Protein AF-A0A6G3Z5N0-F1 (afdb_monomer_lite)

Sequence (101 aa):
MNDKPLSAQKSGATPLRFPQQGNAHQDNKIWIWTAVNHFTPGILGWVVGDHRADTFKPLWAMVSLWQCFFYVTDGFKVYPQFIPDGDQIVCKTPLIAHDGW

Foldseek 3Di:
DDDDDDDDDDDDDDDPPDPPPPPDPPPVDKDKDFDDDPVDDDTPDIFIDDPDLVRCVVVLVVVVVVVDQADEDCPDPNVPVRGDPPRYDHDNPPPDPPPDD

pLDDT: mean 77.5, std 20.55, range [38.25, 97.06]

Structure (mmCIF, N/CA/C/O backbone):
data_AF-A0A6G3Z5N0-F1
#
_entry.id   AF-A0A6G3Z5N0-F1
#
loop_
_atom_site.group_PDB
_atom_site.id
_atom_site.type_symbol
_atom_site.label_atom_id
_atom_site.label_alt_id
_atom_site.label_comp_id
_atom_site.label_asym_id
_atom_site.label_entity_id
_atom_site.label_seq_id
_atom_site.pdbx_PDB_ins_code
_atom_site.Cartn_x
_atom_site.Cartn_y
_atom_site.Cartn_z
_atom_site.occupancy
_atom_site.B_iso_or_equiv
_atom_site.auth_seq_id
_atom_site.auth_comp_id
_atom_site.auth_asym_id
_atom_site.auth_atom_id
_atom_site.pdbx_PDB_model_num
ATOM 1 N N . MET A 1 1 ? 41.657 21.755 -70.218 1.00 44.09 1 MET A N 1
ATOM 2 C CA . MET A 1 1 ? 41.644 20.431 -69.565 1.00 44.09 1 MET A CA 1
ATOM 3 C C . MET A 1 1 ? 40.770 20.569 -68.335 1.00 44.09 1 MET A C 1
ATOM 5 O O . MET A 1 1 ? 41.152 21.256 -67.399 1.00 44.09 1 MET A O 1
ATOM 9 N N . ASN A 1 2 ? 39.532 20.090 -68.452 1.00 39.56 2 ASN A N 1
ATOM 10 C CA . ASN A 1 2 ? 38.494 20.172 -67.431 1.00 39.56 2 ASN A CA 1
ATOM 11 C C . ASN A 1 2 ? 38.480 18.846 -66.681 1.00 39.56 2 ASN A C 1
ATOM 13 O O . ASN A 1 2 ? 38.019 17.876 -67.264 1.00 39.56 2 ASN A O 1
ATOM 17 N N . ASP A 1 3 ? 38.888 18.826 -65.416 1.00 49.03 3 ASP A N 1
ATOM 18 C CA . ASP A 1 3 ? 38.660 17.674 -64.542 1.00 49.03 3 ASP A CA 1
ATOM 19 C C . ASP A 1 3 ? 38.091 18.161 -63.209 1.00 49.03 3 ASP A C 1
ATOM 21 O O . ASP A 1 3 ? 38.796 18.459 -62.246 1.00 49.03 3 ASP A O 1
ATOM 25 N N . LYS A 1 4 ? 36.763 18.286 -63.181 1.00 54.25 4 LYS A N 1
ATOM 26 C CA . LYS A 1 4 ? 35.973 18.385 -61.954 1.00 54.25 4 LYS A CA 1
ATOM 27 C C . LYS A 1 4 ? 35.600 16.951 -61.569 1.00 54.25 4 LYS A C 1
ATOM 29 O O . LYS A 1 4 ? 34.877 16.324 -62.343 1.00 54.25 4 LYS A O 1
ATOM 34 N N . PRO A 1 5 ? 36.042 16.399 -60.428 1.00 49.03 5 PRO A N 1
ATOM 35 C CA . PRO A 1 5 ? 35.579 15.080 -60.039 1.00 49.03 5 PRO A CA 1
ATOM 36 C C . PRO A 1 5 ? 34.104 15.140 -59.622 1.00 49.03 5 PRO A C 1
ATOM 38 O O . PRO A 1 5 ? 33.661 16.014 -58.873 1.00 49.03 5 PRO A O 1
ATOM 41 N N . LEU A 1 6 ? 33.359 14.201 -60.198 1.00 46.19 6 LEU A N 1
ATOM 42 C CA . LEU A 1 6 ? 31.930 13.964 -60.061 1.00 46.19 6 LEU A CA 1
ATOM 43 C C . LEU A 1 6 ? 31.553 13.725 -58.589 1.00 46.19 6 LEU A C 1
ATOM 45 O O . LEU A 1 6 ? 32.161 12.913 -57.896 1.00 46.19 6 LEU A O 1
ATOM 49 N N . SER A 1 7 ? 30.506 14.404 -58.128 1.00 46.28 7 SER A N 1
ATOM 50 C CA . SER A 1 7 ? 29.842 14.136 -56.855 1.00 46.28 7 SER A CA 1
ATOM 51 C C . SER A 1 7 ? 29.236 12.728 -56.845 1.00 46.28 7 SER A C 1
ATOM 53 O O . SER A 1 7 ? 28.320 12.450 -57.621 1.00 46.28 7 SER A O 1
ATOM 55 N N . ALA A 1 8 ? 29.688 11.862 -55.940 1.00 47.88 8 ALA A N 1
ATOM 56 C CA . ALA A 1 8 ? 29.023 10.595 -55.652 1.00 47.88 8 ALA A CA 1
ATOM 57 C C . ALA A 1 8 ? 27.933 10.815 -54.592 1.00 47.88 8 ALA A C 1
ATOM 59 O O . ALA A 1 8 ? 28.220 11.096 -53.428 1.00 47.88 8 ALA A O 1
ATOM 60 N N . GLN A 1 9 ? 26.668 10.698 -54.998 1.00 41.25 9 GLN A N 1
ATOM 61 C CA . GLN A 1 9 ? 25.514 10.774 -54.109 1.00 41.25 9 GLN A CA 1
ATOM 62 C C . GLN A 1 9 ? 24.967 9.363 -53.817 1.00 41.25 9 GLN A C 1
ATOM 64 O O . GLN A 1 9 ? 24.364 8.742 -54.681 1.00 41.25 9 GLN A O 1
ATOM 69 N N . LYS A 1 10 ? 25.163 8.945 -52.555 1.00 48.75 10 LYS A N 1
ATOM 70 C CA . LYS A 1 10 ? 24.360 8.058 -51.677 1.00 48.75 10 LYS A CA 1
ATOM 71 C C . LYS A 1 10 ? 24.061 6.603 -52.097 1.00 48.75 10 LYS A C 1
ATOM 73 O O . LYS A 1 10 ? 23.212 6.355 -52.942 1.00 48.75 10 LYS A O 1
ATOM 78 N N . SER A 1 11 ? 24.531 5.655 -51.276 1.00 45.31 11 SER A N 1
ATOM 79 C CA . SER A 1 11 ? 23.715 4.498 -50.865 1.00 45.31 11 SER A CA 1
ATOM 80 C C . SER A 1 11 ? 23.439 4.593 -49.364 1.00 45.31 11 SER A C 1
ATOM 82 O O . SER A 1 11 ? 24.358 4.550 -48.545 1.00 45.31 11 SER A O 1
ATOM 84 N N . GLY A 1 12 ? 22.169 4.776 -49.009 1.00 56.16 12 GLY A N 1
ATOM 85 C CA . GLY A 1 12 ? 21.711 4.734 -47.630 1.00 56.16 12 GLY A CA 1
ATOM 86 C C . GLY A 1 12 ? 21.697 3.302 -47.109 1.00 56.16 12 GLY A C 1
ATOM 87 O O . GLY A 1 12 ? 21.045 2.438 -47.684 1.00 56.16 12 GLY A O 1
ATOM 88 N N . ALA A 1 13 ? 22.378 3.083 -45.994 1.00 48.84 13 ALA A N 1
ATOM 89 C CA . ALA A 1 13 ? 22.060 2.025 -45.051 1.00 48.84 13 ALA A CA 1
ATOM 90 C C . ALA A 1 13 ? 22.452 2.543 -43.666 1.00 48.84 13 ALA A C 1
ATOM 92 O O . ALA A 1 13 ? 23.592 2.407 -43.230 1.00 48.84 13 ALA A O 1
ATOM 93 N N . THR A 1 14 ? 21.518 3.208 -42.987 1.00 53.47 14 THR A N 1
ATOM 94 C CA . THR A 1 14 ? 21.632 3.379 -41.538 1.00 53.47 14 THR A CA 1
ATOM 95 C C . THR A 1 14 ? 21.495 1.976 -40.949 1.00 53.47 14 THR A C 1
ATOM 97 O O . THR A 1 14 ? 20.460 1.348 -41.187 1.00 53.47 14 THR A O 1
ATOM 100 N N . PRO A 1 15 ? 22.487 1.433 -40.224 1.00 47.50 15 PRO A N 1
ATOM 101 C CA . PRO A 1 15 ? 22.291 0.163 -39.546 1.00 47.50 15 PRO A CA 1
ATOM 102 C C . PRO A 1 15 ? 21.122 0.346 -38.580 1.00 47.50 15 PRO A C 1
ATOM 104 O O . PRO A 1 15 ? 21.073 1.350 -37.863 1.00 47.50 15 PRO A O 1
ATOM 107 N N . LEU A 1 16 ? 20.177 -0.595 -38.560 1.00 45.69 16 LEU A N 1
ATOM 108 C CA . LEU A 1 16 ? 19.183 -0.661 -37.495 1.00 45.69 16 LEU A CA 1
ATOM 109 C C . LEU A 1 16 ? 19.948 -0.818 -36.178 1.00 45.69 16 LEU A C 1
ATOM 111 O O . LEU A 1 16 ? 20.395 -1.907 -35.821 1.00 45.69 16 LEU A O 1
ATOM 115 N N . ARG A 1 17 ? 20.153 0.295 -35.472 1.00 47.28 17 ARG A N 1
ATOM 116 C CA . ARG A 1 17 ? 20.636 0.278 -34.100 1.00 47.28 17 ARG A CA 1
ATOM 117 C C . ARG A 1 17 ? 19.480 -0.266 -33.279 1.00 47.28 17 ARG A C 1
ATOM 119 O O . ARG A 1 17 ? 18.576 0.479 -32.911 1.00 47.28 17 ARG A O 1
ATOM 126 N N . PHE A 1 18 ? 19.499 -1.573 -33.027 1.00 49.62 18 PHE A N 1
ATOM 127 C CA . PHE A 1 18 ? 18.711 -2.145 -31.946 1.00 49.62 18 PHE A CA 1
ATOM 128 C C . PHE A 1 18 ? 18.979 -1.295 -30.700 1.00 49.62 18 PHE A C 1
ATOM 130 O O . PHE A 1 18 ? 20.148 -0.958 -30.458 1.00 49.62 18 PHE A O 1
ATOM 137 N N . PRO A 1 19 ? 17.944 -0.879 -29.947 1.00 47.78 19 PRO A N 1
ATOM 138 C CA . PRO A 1 19 ? 18.184 -0.219 -28.679 1.00 47.78 19 PRO A CA 1
ATOM 139 C C . PRO A 1 19 ? 19.091 -1.154 -27.886 1.00 47.78 19 PRO A C 1
ATOM 141 O O . PRO A 1 19 ? 18.727 -2.299 -27.621 1.00 47.78 19 PRO A O 1
ATOM 144 N N . GLN A 1 20 ? 20.308 -0.697 -27.582 1.00 55.94 20 GLN A N 1
ATOM 145 C CA . GLN A 1 20 ? 21.106 -1.372 -26.577 1.00 55.94 20 GLN A CA 1
ATOM 146 C C . GLN A 1 20 ? 20.264 -1.255 -25.320 1.00 55.94 20 GLN A C 1
ATOM 148 O O . GLN A 1 20 ? 20.092 -0.155 -24.794 1.00 55.94 20 GLN A O 1
ATOM 153 N N . GLN A 1 21 ? 19.641 -2.366 -24.931 1.00 53.06 21 GLN A N 1
ATOM 154 C CA . GLN A 1 21 ? 19.027 -2.507 -23.629 1.00 53.06 21 GLN A CA 1
ATOM 155 C C . GLN A 1 21 ? 20.149 -2.159 -22.660 1.00 53.06 21 GLN A C 1
ATOM 157 O O . GLN A 1 21 ? 21.119 -2.905 -22.531 1.00 53.06 21 GLN A O 1
ATOM 162 N N . GLY A 1 22 ? 20.097 -0.941 -22.118 1.00 47.41 22 GLY A N 1
ATOM 163 C CA . GLY A 1 22 ? 21.061 -0.504 -21.129 1.00 47.41 22 GLY A CA 1
ATOM 164 C C . GLY A 1 22 ? 21.046 -1.561 -20.044 1.00 47.41 22 GLY A C 1
ATOM 165 O O . GLY A 1 22 ? 19.965 -1.924 -19.580 1.00 47.41 22 GLY A O 1
ATOM 166 N N . ASN A 1 23 ? 22.217 -2.109 -19.725 1.00 54.19 23 ASN A N 1
ATOM 167 C CA . ASN A 1 23 ? 22.358 -3.080 -18.654 1.00 54.19 23 ASN A CA 1
ATOM 168 C C . ASN A 1 23 ? 21.717 -2.474 -17.405 1.00 54.19 23 ASN A C 1
ATOM 170 O O . ASN A 1 23 ? 22.266 -1.551 -16.802 1.00 54.19 23 ASN A O 1
ATOM 174 N N . ALA A 1 24 ? 20.515 -2.940 -17.070 1.00 57.00 24 ALA A N 1
ATOM 175 C CA . ALA A 1 24 ? 19.877 -2.570 -15.829 1.00 57.00 24 ALA A CA 1
ATOM 176 C C . ALA A 1 24 ? 20.793 -3.083 -14.720 1.00 57.00 24 ALA A C 1
ATOM 178 O O . ALA A 1 24 ? 21.174 -4.254 -14.720 1.00 57.00 24 ALA A O 1
ATOM 179 N N . HIS A 1 25 ? 21.185 -2.184 -13.823 1.00 52.62 25 HIS A N 1
ATOM 180 C CA . HIS A 1 25 ? 21.911 -2.525 -12.612 1.00 52.62 25 HIS A CA 1
ATOM 181 C C . HIS A 1 25 ? 21.086 -3.599 -11.886 1.00 52.62 25 HIS A C 1
ATOM 183 O O . HIS A 1 25 ? 19.984 -3.320 -11.413 1.00 52.62 25 HIS A O 1
ATOM 189 N N . GLN A 1 26 ? 21.553 -4.849 -11.907 1.00 59.38 26 GLN A N 1
ATOM 190 C CA . GLN A 1 26 ? 20.884 -5.968 -11.247 1.00 59.38 26 GLN A CA 1
ATOM 191 C C . GLN A 1 26 ? 21.205 -5.887 -9.760 1.00 59.38 26 GLN A C 1
ATOM 193 O O . GLN A 1 26 ? 22.021 -6.626 -9.217 1.00 59.38 26 GLN A O 1
ATOM 198 N N . ASP A 1 27 ? 20.577 -4.919 -9.102 1.00 63.88 27 ASP A N 1
ATOM 199 C CA . ASP A 1 27 ? 20.484 -4.909 -7.658 1.00 63.88 27 ASP A CA 1
ATOM 200 C C . ASP A 1 27 ? 19.671 -6.150 -7.267 1.00 63.88 27 ASP A C 1
ATOM 202 O O . ASP A 1 27 ? 18.473 -6.216 -7.534 1.00 63.88 27 ASP A O 1
ATOM 206 N N . ASN A 1 28 ? 20.304 -7.134 -6.617 1.00 78.00 28 ASN A N 1
ATOM 207 C CA . ASN A 1 28 ? 19.661 -8.348 -6.078 1.00 78.00 28 ASN A CA 1
ATOM 208 C C . ASN A 1 28 ? 18.702 -8.050 -4.901 1.00 78.00 28 ASN A C 1
ATOM 210 O O . ASN A 1 28 ? 18.546 -8.851 -3.980 1.00 78.00 28 ASN A O 1
ATOM 214 N N . LYS A 1 29 ? 18.099 -6.860 -4.879 1.00 86.25 29 LYS A N 1
ATOM 215 C CA . LYS A 1 29 ? 17.200 -6.396 -3.832 1.00 86.25 29 LYS A CA 1
ATOM 216 C C . LYS A 1 29 ? 15.775 -6.751 -4.221 1.00 86.25 29 LYS A C 1
ATOM 218 O O . LYS A 1 29 ? 15.238 -6.221 -5.190 1.00 86.25 29 LYS A O 1
ATOM 223 N N . ILE A 1 30 ? 15.168 -7.612 -3.420 1.00 89.12 30 ILE A N 1
ATOM 224 C CA . ILE A 1 30 ? 13.739 -7.896 -3.473 1.00 89.12 30 ILE A CA 1
ATOM 225 C C . ILE A 1 30 ? 13.060 -7.022 -2.421 1.00 89.12 30 ILE A C 1
ATOM 227 O O . ILE A 1 30 ? 13.541 -6.911 -1.294 1.00 89.12 30 ILE A O 1
ATOM 231 N N . TRP A 1 31 ? 11.953 -6.398 -2.799 1.00 91.88 31 TRP A N 1
ATOM 232 C CA . TRP A 1 31 ? 11.127 -5.582 -1.923 1.00 91.88 31 TRP A CA 1
ATOM 233 C C . TRP A 1 31 ? 9.832 -6.313 -1.596 1.00 91.88 31 TRP A C 1
ATOM 235 O O . TRP A 1 31 ? 9.260 -7.002 -2.443 1.00 91.88 31 TRP A O 1
ATOM 245 N N . ILE A 1 32 ? 9.369 -6.139 -0.361 1.00 94.38 32 ILE A N 1
ATOM 246 C CA . ILE A 1 32 ? 8.061 -6.604 0.090 1.00 94.38 32 ILE A CA 1
ATOM 247 C C . ILE A 1 32 ? 7.254 -5.368 0.461 1.00 94.38 32 ILE A C 1
ATOM 249 O O . ILE A 1 32 ? 7.555 -4.685 1.438 1.00 94.38 32 ILE A O 1
ATOM 253 N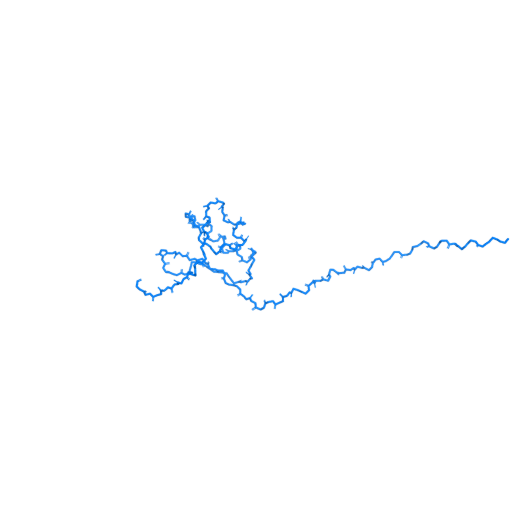 N . TRP A 1 33 ? 6.226 -5.084 -0.326 1.00 94.88 33 TRP A N 1
ATOM 254 C CA . TRP A 1 33 ? 5.215 -4.097 0.018 1.00 94.88 33 TRP A CA 1
ATOM 255 C C . TRP A 1 33 ? 4.257 -4.736 1.010 1.00 94.88 33 TRP A C 1
ATOM 257 O O . TRP A 1 33 ? 3.764 -5.828 0.740 1.00 94.88 33 TRP A O 1
ATOM 267 N N . THR A 1 34 ? 3.984 -4.084 2.136 1.00 95.38 34 THR A N 1
ATOM 268 C CA . THR A 1 34 ? 3.046 -4.585 3.149 1.00 95.38 34 THR A CA 1
ATOM 269 C C . THR A 1 34 ? 2.014 -3.522 3.490 1.00 95.38 34 THR A C 1
ATOM 271 O O . THR A 1 34 ? 2.321 -2.333 3.540 1.00 95.38 34 THR A O 1
ATOM 274 N N . ALA A 1 35 ? 0.778 -3.960 3.710 1.00 94.94 35 ALA A N 1
ATOM 275 C CA . ALA A 1 35 ? -0.289 -3.154 4.278 1.00 94.94 35 ALA A CA 1
ATOM 276 C C . ALA A 1 35 ? -0.691 -3.756 5.626 1.00 94.94 35 ALA A C 1
ATOM 278 O O . ALA A 1 35 ? -0.922 -4.964 5.737 1.00 94.94 35 ALA A O 1
ATOM 279 N N . VAL A 1 36 ? -0.764 -2.911 6.649 1.00 92.94 36 VAL A N 1
ATOM 280 C CA . VAL A 1 36 ? -1.057 -3.300 8.032 1.00 92.94 36 VAL A CA 1
ATOM 281 C C . VAL A 1 36 ? -2.120 -2.379 8.618 1.00 92.94 36 VAL A C 1
ATOM 283 O O . VAL A 1 36 ? -2.249 -1.228 8.201 1.00 92.94 36 VAL A O 1
ATOM 286 N N . ASN A 1 37 ? -2.867 -2.880 9.598 1.00 89.94 37 ASN A N 1
ATOM 287 C CA . ASN A 1 37 ? -3.753 -2.064 10.420 1.00 89.94 37 ASN A CA 1
ATOM 288 C C . ASN A 1 37 ? -3.069 -1.787 11.757 1.00 89.94 37 ASN A C 1
ATOM 290 O O . ASN A 1 37 ? -2.657 -2.714 12.442 1.00 89.94 37 ASN A O 1
ATOM 294 N N . HIS A 1 38 ? -2.974 -0.524 12.157 1.00 84.25 38 HIS A N 1
ATOM 295 C CA . HIS A 1 38 ? -2.364 -0.172 13.438 1.00 84.25 38 HIS A CA 1
ATOM 296 C C . HIS A 1 38 ? -3.247 -0.523 14.648 1.00 84.25 38 HIS A C 1
ATOM 298 O O . HIS A 1 38 ? -2.742 -0.588 15.763 1.00 84.25 38 HIS A O 1
ATOM 304 N N . PHE A 1 39 ? -4.550 -0.752 14.447 1.00 85.81 39 PHE A N 1
ATOM 305 C CA . PHE A 1 39 ? -5.475 -1.135 15.517 1.00 85.81 39 PHE A CA 1
ATOM 306 C C . PHE A 1 39 ? -5.505 -2.639 15.796 1.00 85.81 39 PHE A C 1
ATOM 308 O O . PHE A 1 39 ? -5.941 -3.051 16.868 1.00 85.81 39 PHE A O 1
ATOM 315 N N . THR A 1 40 ? -5.105 -3.469 14.832 1.00 86.19 40 THR A N 1
ATOM 316 C CA . THR A 1 40 ? -5.214 -4.928 14.942 1.00 86.19 40 THR A CA 1
ATOM 317 C C . THR A 1 40 ? -3.929 -5.586 14.466 1.00 86.19 40 THR A C 1
ATOM 319 O O . THR A 1 40 ? -3.492 -5.278 13.357 1.00 86.19 40 THR A O 1
ATOM 322 N N . PRO A 1 41 ? -3.354 -6.526 15.232 1.00 87.31 41 PRO A N 1
ATOM 323 C CA . PRO A 1 41 ? -2.150 -7.221 14.804 1.00 87.31 41 PRO A CA 1
ATOM 324 C C . PRO A 1 41 ? -2.398 -8.004 13.508 1.00 87.31 41 PRO A C 1
ATOM 326 O O . PRO A 1 41 ? -3.470 -8.578 13.309 1.00 87.31 41 PRO A O 1
ATOM 329 N N . GLY A 1 42 ? -1.385 -8.045 12.641 1.00 88.50 42 GLY A N 1
ATOM 330 C CA . GLY A 1 42 ? -1.390 -8.837 11.411 1.00 88.50 42 GLY A CA 1
ATOM 331 C C . GLY A 1 42 ? -1.157 -8.038 10.126 1.00 88.50 42 GLY A C 1
ATOM 332 O O . GLY A 1 42 ? -1.315 -6.818 10.064 1.00 88.50 42 GLY A O 1
ATOM 333 N N . ILE A 1 43 ? -0.767 -8.767 9.078 1.00 91.88 43 ILE A N 1
ATOM 334 C CA . ILE A 1 43 ? -0.579 -8.240 7.722 1.00 91.88 43 ILE A CA 1
ATOM 335 C C . ILE A 1 43 ? -1.899 -8.397 6.968 1.00 91.88 43 ILE A C 1
ATOM 337 O O . ILE A 1 43 ? -2.405 -9.508 6.833 1.00 91.88 43 ILE A O 1
ATOM 341 N N . LEU A 1 44 ? -2.437 -7.292 6.454 1.00 91.88 44 LEU A N 1
ATOM 342 C CA . LEU A 1 44 ? -3.686 -7.288 5.690 1.00 91.88 44 LEU A CA 1
ATOM 343 C C . LEU A 1 44 ? -3.478 -7.639 4.213 1.00 91.88 44 LEU A C 1
ATOM 345 O O . LEU A 1 44 ? -4.379 -8.145 3.551 1.00 91.88 44 LEU A O 1
ATOM 349 N N . GLY A 1 45 ? -2.288 -7.362 3.686 1.00 93.88 45 GLY A N 1
ATOM 350 C CA . GLY A 1 45 ? -1.911 -7.689 2.319 1.00 93.88 45 GLY A CA 1
ATOM 351 C C . GLY A 1 45 ? -0.436 -7.412 2.072 1.00 93.88 45 GLY A C 1
ATOM 352 O O . GLY A 1 45 ? 0.175 -6.587 2.755 1.00 93.88 45 GLY A O 1
ATOM 353 N N . TRP A 1 46 ? 0.143 -8.107 1.098 1.00 96.69 46 TRP A N 1
ATOM 354 C CA . TRP A 1 46 ? 1.530 -7.904 0.701 1.00 96.69 46 TRP A CA 1
ATOM 355 C C . TRP A 1 46 ? 1.761 -8.281 -0.759 1.00 96.69 46 TRP A C 1
ATOM 357 O O . TRP A 1 46 ? 1.041 -9.107 -1.317 1.00 96.69 46 TRP A O 1
ATOM 367 N N . VAL A 1 47 ? 2.775 -7.673 -1.374 1.00 96.75 47 VAL A N 1
ATOM 368 C CA . VAL A 1 47 ? 3.240 -8.010 -2.726 1.00 96.75 47 VAL A CA 1
ATOM 369 C C . VAL A 1 47 ? 4.763 -7.983 -2.758 1.00 96.75 47 VAL A C 1
ATOM 371 O O . VAL A 1 47 ? 5.389 -7.081 -2.203 1.00 96.75 47 VAL A O 1
ATOM 374 N N . VAL A 1 48 ? 5.360 -8.976 -3.417 1.00 95.19 48 VAL A N 1
ATOM 375 C CA . VAL A 1 48 ? 6.810 -9.069 -3.638 1.00 95.19 48 VAL A CA 1
ATOM 376 C C . VAL A 1 48 ? 7.158 -8.515 -5.012 1.00 95.19 48 VAL A C 1
ATOM 378 O O . VAL A 1 48 ? 6.499 -8.837 -5.999 1.00 95.19 48 VAL A O 1
ATOM 381 N N . GLY A 1 49 ? 8.212 -7.707 -5.089 1.00 92.31 49 GLY A N 1
ATOM 382 C CA . GLY A 1 49 ? 8.685 -7.152 -6.349 1.00 92.31 49 GLY A CA 1
ATOM 383 C C . GLY A 1 49 ? 9.886 -6.234 -6.172 1.00 92.31 49 GLY A C 1
ATOM 384 O O . GLY A 1 49 ? 10.779 -6.500 -5.369 1.00 92.31 49 GLY A O 1
ATOM 385 N N . ASP A 1 50 ? 9.905 -5.150 -6.938 1.00 91.81 50 ASP A N 1
ATOM 386 C CA . ASP A 1 50 ? 10.878 -4.076 -6.828 1.00 91.81 50 ASP A CA 1
ATOM 387 C C . ASP A 1 50 ? 10.284 -2.872 -6.074 1.00 91.81 50 ASP A C 1
ATOM 389 O O . ASP A 1 50 ? 9.149 -2.895 -5.592 1.00 91.81 50 ASP A O 1
ATOM 393 N N . HIS A 1 51 ? 11.078 -1.814 -5.909 1.00 90.75 51 HIS A N 1
ATOM 394 C CA . HIS A 1 51 ? 10.643 -0.589 -5.238 1.00 90.75 51 HIS A CA 1
ATOM 395 C C . HIS A 1 51 ? 10.039 0.411 -6.238 1.00 90.75 51 HIS A C 1
ATOM 397 O O . HIS A 1 51 ? 10.508 1.548 -6.359 1.00 90.75 51 HIS A O 1
ATOM 403 N N . ARG A 1 52 ? 9.047 -0.018 -7.033 1.00 93.31 52 ARG A N 1
ATOM 404 C CA . ARG A 1 52 ? 8.403 0.817 -8.062 1.00 93.31 52 ARG A CA 1
ATOM 405 C C . ARG A 1 52 ? 6.881 0.814 -7.943 1.00 93.31 52 ARG A C 1
ATOM 407 O O . ARG A 1 52 ? 6.265 -0.019 -7.2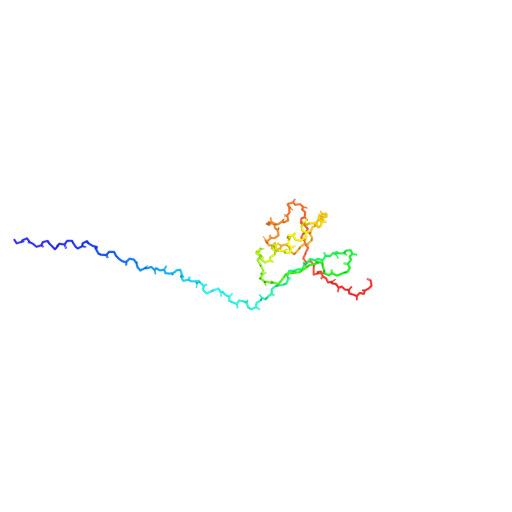88 1.00 93.31 52 ARG A O 1
ATOM 414 N N . ALA A 1 53 ? 6.272 1.779 -8.627 1.00 94.75 53 ALA A N 1
ATOM 415 C CA . ALA A 1 53 ? 4.823 1.942 -8.676 1.00 94.75 53 ALA A CA 1
ATOM 416 C C . ALA A 1 53 ? 4.116 0.702 -9.253 1.00 94.75 53 ALA A C 1
ATOM 418 O O . ALA A 1 53 ? 3.064 0.313 -8.754 1.00 94.75 53 ALA A O 1
ATOM 419 N N . ASP A 1 54 ? 4.696 0.054 -10.269 1.00 96.00 54 ASP A N 1
ATOM 420 C CA . ASP A 1 54 ? 4.062 -1.086 -10.943 1.00 96.00 54 ASP A CA 1
ATOM 421 C C . ASP A 1 54 ? 3.876 -2.300 -10.030 1.00 96.00 54 ASP A C 1
ATOM 423 O O . ASP A 1 54 ? 2.850 -2.971 -10.107 1.00 96.00 54 ASP A O 1
ATOM 427 N N . THR A 1 55 ? 4.815 -2.543 -9.118 1.00 95.19 55 THR A N 1
ATOM 428 C CA . THR A 1 55 ? 4.714 -3.630 -8.137 1.00 95.19 55 THR A CA 1
ATOM 429 C C . THR A 1 55 ? 3.844 -3.268 -6.939 1.00 95.19 55 THR A C 1
ATOM 431 O O . THR A 1 55 ? 3.307 -4.159 -6.289 1.00 95.19 55 THR A O 1
ATOM 434 N N . PHE A 1 56 ? 3.656 -1.975 -6.661 1.00 95.94 56 PHE A N 1
ATOM 435 C CA . PHE A 1 56 ? 2.752 -1.500 -5.611 1.00 95.94 56 PHE A CA 1
ATOM 436 C C . PHE A 1 56 ? 1.274 -1.489 -6.047 1.00 95.94 56 PHE A C 1
ATOM 438 O O . PHE A 1 56 ? 0.397 -1.774 -5.233 1.00 95.94 56 PHE A O 1
ATOM 445 N N . LYS A 1 57 ? 0.985 -1.227 -7.333 1.00 96.88 57 LYS A N 1
ATOM 446 C CA . LYS A 1 57 ? -0.371 -1.224 -7.931 1.00 96.88 57 LYS A CA 1
ATOM 447 C C . LYS A 1 57 ? -1.307 -2.337 -7.433 1.00 96.88 57 LYS A C 1
ATOM 449 O O . LYS A 1 57 ? -2.413 -2.003 -7.010 1.00 96.88 57 LYS A O 1
ATOM 454 N N . PRO A 1 58 ? -0.926 -3.630 -7.474 1.00 97.06 58 PRO A N 1
ATOM 455 C CA . PRO A 1 58 ? -1.811 -4.704 -7.022 1.00 97.06 58 PRO A CA 1
ATOM 456 C C . PRO A 1 58 ? -2.155 -4.614 -5.532 1.00 97.06 58 PRO A C 1
ATOM 458 O O . PRO A 1 58 ? -3.297 -4.874 -5.161 1.00 97.06 58 PRO A O 1
ATOM 461 N N . LEU A 1 59 ? -1.210 -4.202 -4.680 1.00 97.06 59 LEU A N 1
ATOM 462 C CA . LEU A 1 59 ? -1.490 -3.983 -3.261 1.00 97.06 59 LEU A CA 1
ATOM 463 C C . LEU A 1 59 ? -2.462 -2.811 -3.081 1.00 97.06 59 LEU A C 1
ATOM 465 O O . LEU A 1 59 ? -3.449 -2.937 -2.360 1.00 97.06 59 LEU A O 1
ATOM 469 N N . TRP A 1 60 ? -2.234 -1.702 -3.790 1.00 96.88 60 TRP A N 1
ATOM 470 C CA . TRP A 1 60 ? -3.121 -0.539 -3.740 1.00 96.88 60 TRP A CA 1
ATOM 471 C C . TRP A 1 60 ? -4.553 -0.848 -4.193 1.00 96.88 60 TRP A C 1
ATOM 473 O O . TRP A 1 60 ? -5.508 -0.367 -3.585 1.00 96.88 60 TRP A O 1
ATOM 483 N N . ALA A 1 61 ? -4.728 -1.687 -5.217 1.00 97.00 61 ALA A N 1
ATOM 484 C CA . ALA A 1 61 ? -6.050 -2.096 -5.693 1.00 97.00 61 ALA A CA 1
ATOM 485 C C . ALA A 1 61 ? -6.892 -2.781 -4.601 1.00 97.00 61 ALA A C 1
ATOM 487 O O . ALA A 1 61 ? -8.110 -2.656 -4.611 1.00 97.00 61 ALA A O 1
ATOM 488 N N . MET A 1 62 ? -6.257 -3.465 -3.643 1.00 95.88 62 MET A N 1
ATOM 489 C CA . MET A 1 62 ? -6.938 -4.031 -2.472 1.00 95.88 62 MET A CA 1
ATOM 490 C C . MET A 1 62 ? -7.109 -2.990 -1.360 1.00 95.88 62 MET A C 1
ATOM 492 O O . MET A 1 62 ? -8.201 -2.831 -0.824 1.00 95.88 62 MET A O 1
ATOM 496 N N . VAL A 1 6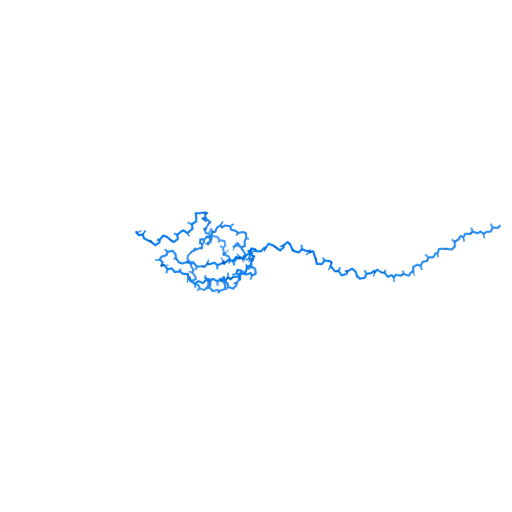3 ? -6.040 -2.256 -1.039 1.00 94.81 63 VAL A N 1
ATOM 497 C CA . VAL A 1 63 ? -6.000 -1.278 0.064 1.00 94.81 63 VAL A CA 1
ATOM 498 C C . VAL A 1 63 ? -6.988 -0.122 -0.139 1.00 94.81 63 VAL A C 1
ATOM 500 O O . VAL A 1 63 ? -7.621 0.334 0.812 1.00 94.81 63 VAL A O 1
ATOM 503 N N . SER A 1 64 ? -7.155 0.346 -1.377 1.00 94.38 64 SER A N 1
ATOM 504 C CA . SER A 1 64 ? -8.083 1.435 -1.719 1.00 94.38 64 SER A CA 1
ATOM 505 C C . SER A 1 64 ? -9.554 1.081 -1.474 1.00 94.38 64 SER A C 1
ATOM 507 O O . SER A 1 64 ? -10.363 1.971 -1.220 1.00 94.38 64 SER A O 1
ATOM 509 N N . LEU A 1 65 ? -9.906 -0.209 -1.471 1.00 95.06 65 LEU A N 1
ATOM 510 C CA . LEU A 1 65 ? -11.267 -0.668 -1.181 1.00 95.06 65 LEU A CA 1
ATOM 511 C C . LEU A 1 65 ? -11.625 -0.567 0.305 1.00 95.06 65 LEU A C 1
ATOM 513 O O . LEU A 1 65 ? -12.804 -0.593 0.644 1.00 95.06 65 LEU A O 1
ATOM 517 N N . TRP A 1 66 ? -10.637 -0.453 1.198 1.00 92.19 66 TRP A N 1
ATOM 518 C CA . TRP A 1 66 ? -10.881 -0.366 2.641 1.00 92.19 66 TRP A CA 1
ATOM 519 C C . TRP A 1 66 ? -11.341 1.017 3.103 1.00 92.19 66 TRP A C 1
ATOM 521 O O . TRP A 1 66 ? -11.764 1.141 4.248 1.00 92.19 66 TRP A O 1
ATOM 531 N N . GLN A 1 67 ? -11.265 2.034 2.233 1.00 87.94 67 GLN A N 1
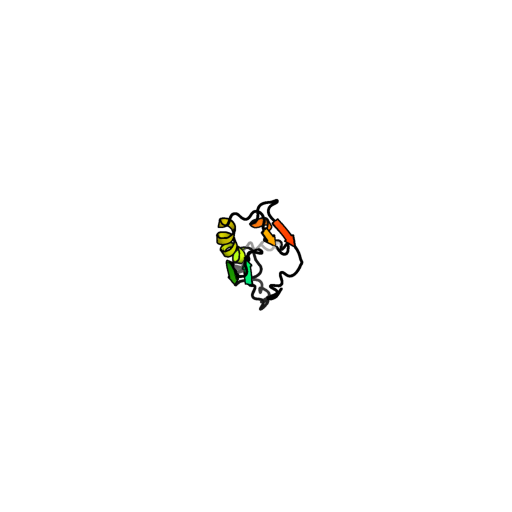ATOM 532 C CA . GLN A 1 67 ? -11.712 3.404 2.516 1.00 87.94 67 GLN A CA 1
ATOM 533 C C . GLN A 1 67 ? -11.181 3.924 3.864 1.00 87.94 67 GLN A C 1
ATOM 535 O O . GLN A 1 67 ? -11.935 4.367 4.731 1.00 87.94 67 GLN A O 1
ATOM 540 N N . CYS A 1 68 ? -9.865 3.811 4.066 1.00 90.12 68 CYS A N 1
ATOM 541 C CA . CYS A 1 68 ? -9.213 4.268 5.288 1.00 90.12 68 CYS A CA 1
ATOM 542 C C . CYS A 1 68 ? -9.367 5.789 5.458 1.00 90.12 68 CYS A C 1
ATOM 544 O O . CYS A 1 68 ? -9.392 6.521 4.475 1.00 90.12 68 CYS A O 1
ATOM 546 N N . PHE A 1 69 ? -9.394 6.272 6.707 1.00 90.31 69 PHE A N 1
ATOM 547 C CA . PHE A 1 69 ? -9.387 7.716 6.991 1.00 90.31 69 PHE A CA 1
ATOM 548 C C . PHE A 1 69 ? -8.101 8.409 6.521 1.00 90.31 69 PHE A C 1
ATOM 550 O O . PHE A 1 69 ? -8.146 9.552 6.091 1.00 90.31 69 PHE A O 1
ATOM 557 N N . PHE A 1 70 ? -6.959 7.732 6.654 1.00 92.12 70 PHE A N 1
ATOM 558 C CA . PHE A 1 70 ? -5.660 8.165 6.147 1.00 92.12 70 PHE A CA 1
ATOM 559 C C . PHE A 1 70 ? -4.727 6.957 6.014 1.00 92.12 70 PHE A C 1
ATOM 561 O O . PHE A 1 70 ? -4.962 5.894 6.598 1.00 92.12 70 PHE A O 1
ATOM 568 N N . TYR A 1 71 ? -3.635 7.139 5.279 1.00 93.50 71 TYR A N 1
ATOM 569 C CA . TYR A 1 71 ? -2.615 6.136 5.011 1.00 93.50 71 TYR A CA 1
ATOM 570 C C . TYR A 1 71 ? -1.266 6.598 5.558 1.00 93.50 71 TYR A C 1
ATOM 572 O O . TYR A 1 71 ? -0.748 7.646 5.169 1.00 93.50 71 TYR A O 1
ATOM 580 N N . VAL A 1 72 ? -0.674 5.804 6.451 1.00 93.00 72 VAL A N 1
ATOM 581 C CA . VAL A 1 72 ? 0.657 6.081 7.005 1.00 93.00 72 VAL A CA 1
ATOM 582 C C . VAL A 1 72 ? 1.718 5.409 6.140 1.00 93.00 72 VAL A C 1
ATOM 584 O O . VAL A 1 72 ? 1.638 4.212 5.878 1.00 93.00 72 VAL A O 1
ATOM 587 N N . THR A 1 73 ? 2.713 6.172 5.692 1.00 93.12 73 THR A N 1
ATOM 588 C CA . THR A 1 73 ? 3.762 5.690 4.775 1.00 93.12 73 THR A CA 1
ATOM 589 C C . THR A 1 73 ? 5.135 6.254 5.141 1.00 93.12 73 THR A C 1
ATOM 591 O O . THR A 1 73 ? 5.227 7.261 5.843 1.00 93.12 73 THR A O 1
ATOM 594 N N . ASP A 1 74 ? 6.209 5.677 4.598 1.00 90.38 74 ASP A N 1
ATOM 595 C CA . ASP A 1 74 ? 7.587 6.171 4.759 1.00 90.38 74 ASP A CA 1
ATOM 596 C C . ASP A 1 74 ? 7.911 7.407 3.888 1.00 90.38 74 ASP A C 1
ATOM 598 O O . ASP A 1 74 ? 9.022 7.942 3.931 1.00 90.38 74 ASP A O 1
ATOM 602 N N . GLY A 1 75 ? 6.935 7.902 3.116 1.00 90.75 75 GLY A N 1
ATOM 603 C CA . GLY A 1 75 ? 7.079 9.096 2.277 1.00 90.75 75 GLY A CA 1
ATOM 604 C C . GLY A 1 75 ? 7.805 8.857 0.955 1.00 90.75 75 GLY A C 1
ATOM 605 O O . GLY A 1 75 ? 8.281 9.805 0.330 1.00 90.75 75 GLY A O 1
ATOM 606 N N . PHE A 1 76 ? 7.911 7.605 0.509 1.00 91.75 76 PHE A N 1
ATOM 607 C CA . PHE A 1 76 ? 8.471 7.292 -0.797 1.00 91.75 76 PHE A CA 1
ATOM 608 C C . PHE A 1 76 ? 7.657 7.904 -1.954 1.00 91.75 76 PHE A C 1
ATOM 610 O O . PHE A 1 76 ? 6.432 8.007 -1.927 1.00 91.75 76 PHE A O 1
ATOM 617 N N . LYS A 1 77 ? 8.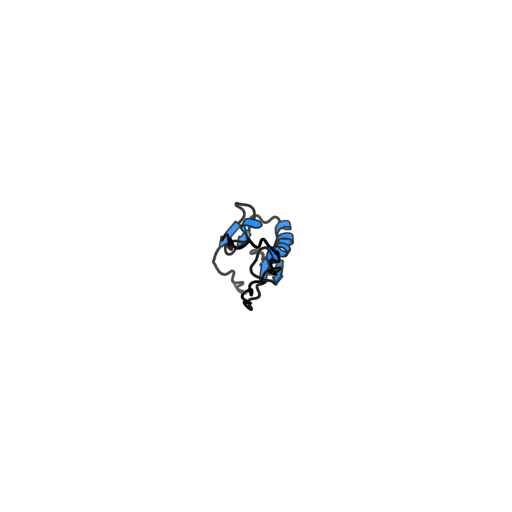354 8.290 -3.027 1.00 93.12 77 LYS A N 1
ATOM 618 C CA . LYS A 1 77 ? 7.806 9.078 -4.151 1.00 93.12 77 LYS A CA 1
ATOM 619 C C . LYS A 1 77 ? 6.708 8.394 -4.976 1.00 93.12 77 LYS A C 1
ATOM 621 O O . LYS A 1 77 ? 6.168 9.008 -5.893 1.00 93.12 77 LYS A O 1
ATOM 626 N N . VAL A 1 78 ? 6.439 7.112 -4.737 1.00 94.12 78 VAL A N 1
ATOM 627 C CA . VAL A 1 78 ? 5.385 6.385 -5.459 1.00 94.12 78 VAL A CA 1
ATOM 628 C C . VAL A 1 78 ? 4.007 6.689 -4.892 1.00 94.12 78 VAL A C 1
ATOM 630 O O . VAL A 1 78 ? 3.064 6.730 -5.668 1.00 94.12 78 VAL A O 1
ATOM 633 N N . TYR A 1 79 ? 3.880 6.948 -3.588 1.00 94.50 79 TYR A N 1
ATOM 634 C CA . TYR A 1 79 ? 2.570 7.076 -2.947 1.00 94.50 79 TYR A CA 1
ATOM 635 C C . TYR A 1 79 ? 1.698 8.212 -3.488 1.00 94.50 79 TYR A C 1
ATOM 637 O O . TYR A 1 79 ? 0.515 7.945 -3.678 1.00 94.50 79 TYR A O 1
ATOM 645 N N . PRO A 1 80 ? 2.227 9.402 -3.850 1.00 95.12 80 PRO A N 1
ATOM 646 C CA . PRO A 1 80 ? 1.405 10.456 -4.453 1.00 95.12 80 PRO A CA 1
ATOM 647 C C . PRO A 1 80 ? 0.754 10.072 -5.795 1.00 95.12 80 PRO A C 1
ATOM 649 O O . PRO A 1 80 ? -0.110 10.781 -6.288 1.00 95.12 80 PRO A O 1
ATOM 652 N N . GLN A 1 81 ? 1.162 8.961 -6.424 1.00 95.81 81 GLN A N 1
ATOM 653 C CA . GLN A 1 81 ? 0.518 8.442 -7.642 1.00 95.81 81 GLN A CA 1
ATOM 654 C C . GLN A 1 81 ? -0.751 7.626 -7.343 1.00 95.81 81 GLN A C 1
ATOM 656 O O . GLN A 1 81 ? -1.471 7.261 -8.270 1.00 95.81 81 GLN A O 1
ATOM 661 N N . PHE A 1 82 ? -0.987 7.286 -6.074 1.00 95.25 82 PHE A N 1
ATOM 662 C CA . PHE A 1 82 ? -2.024 6.353 -5.634 1.00 95.25 82 PHE A CA 1
ATOM 663 C C . PHE A 1 82 ? -2.924 6.954 -4.560 1.00 95.25 82 PHE A C 1
ATOM 665 O O . PHE A 1 82 ? -4.144 6.850 -4.660 1.00 95.25 82 PHE A O 1
ATOM 672 N N . ILE A 1 83 ? -2.316 7.559 -3.540 1.00 95.44 83 ILE A N 1
ATOM 673 C CA . ILE A 1 83 ? -2.995 8.090 -2.364 1.00 95.44 83 ILE A CA 1
ATOM 674 C C . ILE A 1 83 ? -3.458 9.515 -2.681 1.00 95.44 83 ILE A C 1
ATOM 676 O O . ILE A 1 83 ? -2.621 10.315 -3.104 1.00 95.44 83 ILE A O 1
ATOM 680 N N . PRO A 1 84 ? -4.749 9.842 -2.495 1.00 93.94 84 PRO A N 1
ATOM 681 C CA . PRO A 1 84 ? -5.242 11.198 -2.696 1.00 93.94 84 PRO A CA 1
ATOM 682 C C . PRO A 1 84 ? -4.502 12.232 -1.840 1.00 93.94 84 PRO A C 1
ATOM 684 O O . PRO A 1 84 ? -4.067 11.952 -0.717 1.00 93.94 84 PRO A O 1
ATOM 687 N N . ASP A 1 85 ? -4.391 13.452 -2.366 1.00 92.69 85 ASP A N 1
ATOM 688 C CA . ASP A 1 85 ? -3.804 14.573 -1.635 1.00 92.69 85 ASP A CA 1
ATOM 689 C C . ASP A 1 85 ? -4.577 14.826 -0.332 1.00 92.69 85 ASP A C 1
ATOM 691 O O . ASP A 1 85 ? -5.796 14.987 -0.338 1.00 92.69 85 ASP A O 1
ATOM 695 N N . GLY A 1 86 ? -3.853 14.888 0.788 1.00 91.69 86 GLY A N 1
ATOM 696 C CA . GLY A 1 86 ? -4.425 15.068 2.128 1.00 91.69 86 GLY A CA 1
ATOM 697 C C . GLY A 1 86 ? -4.657 13.769 2.905 1.00 91.69 86 GLY A C 1
ATOM 698 O O . GLY A 1 86 ? -4.686 13.817 4.133 1.00 91.69 86 GLY A O 1
ATOM 699 N N . ASP A 1 87 ? -4.701 12.617 2.231 1.00 93.44 87 ASP A N 1
ATOM 700 C CA . ASP A 1 87 ? -4.951 11.320 2.879 1.00 93.44 87 ASP A CA 1
ATOM 701 C C . ASP A 1 87 ? -3.654 10.621 3.320 1.00 93.44 87 ASP A C 1
ATOM 703 O O . ASP A 1 87 ? -3.687 9.632 4.052 1.00 93.44 87 ASP A O 1
ATOM 707 N N . GLN A 1 88 ? -2.488 11.106 2.884 1.00 94.69 88 GLN A N 1
ATOM 708 C CA . GLN A 1 88 ? -1.187 10.540 3.242 1.00 94.69 88 GLN A CA 1
ATOM 709 C C . GLN A 1 88 ? -0.592 11.226 4.478 1.00 94.69 88 GLN A C 1
ATOM 711 O O . GLN A 1 88 ? -0.306 12.423 4.468 1.00 94.69 88 GLN A O 1
ATOM 716 N N . ILE A 1 89 ? -0.268 10.435 5.502 1.00 93.69 89 ILE A N 1
ATOM 717 C CA . ILE A 1 89 ? 0.592 10.850 6.614 1.00 93.69 89 ILE A CA 1
ATOM 718 C C . ILE A 1 89 ? 1.972 10.217 6.424 1.00 93.69 89 ILE A C 1
ATOM 720 O O . ILE A 1 89 ? 2.117 8.996 6.337 1.00 93.69 89 ILE A O 1
ATOM 724 N N . VAL A 1 90 ? 3.014 11.045 6.362 1.00 92.19 90 VAL A N 1
ATOM 725 C CA . VAL A 1 90 ? 4.399 10.572 6.251 1.00 92.19 90 VAL A CA 1
ATOM 726 C C . VAL A 1 90 ? 4.989 10.397 7.646 1.00 92.19 90 VAL A C 1
ATOM 728 O O . VAL A 1 90 ? 5.120 11.362 8.396 1.00 92.19 90 VAL A O 1
ATOM 731 N N . CYS A 1 91 ? 5.388 9.172 7.981 1.00 86.56 91 CYS A N 1
ATOM 732 C CA . CYS A 1 91 ? 6.059 8.838 9.231 1.00 86.56 91 CYS A CA 1
ATOM 733 C C . CYS A 1 91 ? 7.318 8.018 8.929 1.00 86.56 91 CYS A C 1
ATOM 735 O O . CYS A 1 91 ? 7.252 6.995 8.255 1.00 86.56 91 CYS A O 1
ATOM 737 N N . LYS A 1 92 ? 8.479 8.466 9.421 1.00 70.19 92 LYS A N 1
ATOM 738 C CA . LYS A 1 92 ? 9.767 7.768 9.235 1.00 70.19 92 LYS A CA 1
ATOM 739 C C . LYS A 1 92 ? 10.137 6.845 10.394 1.00 70.19 92 LYS A C 1
ATOM 741 O O . LYS A 1 92 ? 11.203 6.232 10.365 1.00 70.19 92 LYS A O 1
ATOM 746 N N . THR A 1 93 ? 9.300 6.764 11.423 1.00 70.19 93 THR A N 1
ATOM 747 C CA . THR A 1 93 ? 9.536 5.843 12.533 1.00 70.19 93 THR A CA 1
ATOM 748 C C . THR A 1 93 ? 9.354 4.416 12.016 1.00 70.19 93 THR A C 1
ATOM 750 O O . THR A 1 93 ? 8.340 4.152 11.366 1.00 70.19 93 THR A O 1
ATOM 753 N N . PRO A 1 94 ? 10.297 3.488 12.266 1.00 55.81 94 PRO A N 1
ATOM 754 C CA . PRO A 1 94 ? 10.079 2.091 11.926 1.00 55.81 94 PRO A CA 1
ATOM 755 C C . PRO A 1 94 ? 8.809 1.612 12.635 1.00 55.81 94 PRO A C 1
ATOM 757 O O . PRO A 1 94 ? 8.698 1.716 13.857 1.00 55.81 94 PRO A O 1
ATOM 760 N N . LEU A 1 95 ? 7.839 1.115 11.865 1.00 57.16 95 LEU A N 1
ATOM 761 C CA . LEU A 1 95 ? 6.707 0.368 12.405 1.00 57.16 95 LEU A CA 1
ATOM 762 C C . LEU A 1 95 ? 7.269 -0.947 12.952 1.00 57.16 95 LEU A C 1
ATOM 764 O O . LEU A 1 95 ? 7.439 -1.918 12.219 1.00 57.16 95 LEU A O 1
ATOM 768 N N . ILE A 1 96 ? 7.639 -0.948 14.229 1.00 54.97 96 ILE A N 1
ATOM 769 C CA . ILE A 1 96 ? 8.051 -2.155 14.937 1.00 54.97 96 ILE A CA 1
ATOM 770 C C . ILE A 1 96 ? 6.773 -2.783 15.488 1.00 54.97 96 ILE A C 1
ATOM 772 O O . ILE A 1 96 ? 6.134 -2.213 16.370 1.00 54.97 96 ILE A O 1
ATOM 776 N N . ALA A 1 97 ? 6.396 -3.952 14.971 1.00 51.72 97 ALA A N 1
ATOM 777 C CA . ALA A 1 97 ? 5.476 -4.833 15.676 1.00 51.72 97 ALA A CA 1
ATOM 778 C C . ALA A 1 97 ? 6.221 -5.366 16.910 1.00 51.72 97 ALA A C 1
ATOM 780 O O . ALA A 1 97 ? 6.979 -6.329 16.821 1.00 51.72 97 ALA A O 1
ATOM 781 N N . HIS A 1 98 ? 6.101 -4.673 18.041 1.00 46.06 98 HIS A N 1
ATOM 782 C CA . HIS A 1 98 ? 6.506 -5.234 19.321 1.00 46.06 98 HIS A CA 1
ATOM 783 C C . HIS A 1 98 ? 5.377 -6.147 19.795 1.00 46.06 98 HIS A C 1
ATOM 785 O O . HIS A 1 98 ? 4.339 -5.676 20.253 1.00 46.06 98 HIS A O 1
ATOM 791 N N . 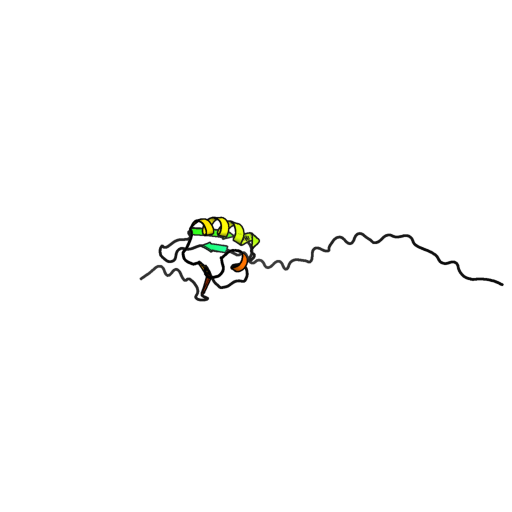ASP A 1 99 ? 5.580 -7.458 19.683 1.00 52.75 99 ASP A N 1
ATOM 792 C CA . ASP A 1 99 ? 4.789 -8.425 20.437 1.00 52.75 99 ASP A CA 1
ATOM 793 C C . ASP A 1 99 ? 5.165 -8.279 21.921 1.00 52.75 99 ASP A C 1
ATOM 795 O O . ASP A 1 99 ? 6.161 -8.838 22.383 1.00 52.75 99 ASP A O 1
ATOM 799 N N . GLY A 1 100 ? 4.398 -7.478 22.664 1.00 50.22 100 GLY A N 1
ATOM 800 C CA . GLY A 1 100 ? 4.461 -7.423 24.124 1.00 50.22 100 GLY A CA 1
ATOM 801 C C . GLY A 1 100 ? 4.304 -6.024 24.723 1.00 50.22 100 GLY A C 1
ATOM 802 O O . GLY A 1 100 ? 5.175 -5.179 24.520 1.00 50.22 100 GLY A O 1
ATOM 803 N N . TRP A 1 101 ? 3.267 -5.909 25.568 1.00 38.25 101 TRP A N 1
ATOM 804 C CA . TRP A 1 101 ? 2.867 -4.821 26.484 1.00 38.25 101 TRP A CA 1
ATOM 805 C C . TRP A 1 101 ? 1.919 -3.756 25.930 1.00 38.25 101 TRP A C 1
ATOM 807 O O . TRP A 1 101 ? 2.329 -2.943 25.077 1.00 38.25 101 TRP A O 1
#

Radius of gyration: 26.87 Å; chains: 1; bounding box: 53×30×96 Å

Secondary structure (DSSP, 8-state):
---PPPP-----------------------EEEEEEETTEEEEEEEEEE-SSHHHHHHHHHHHGGG--S-EEE---TTGGGTSPTTTEEE--S--------